Protein AF-A0A848Y4Q0-F1 (afdb_monomer_lite)

Structure (mmCIF, N/CA/C/O backbone):
data_AF-A0A848Y4Q0-F1
#
_entry.id   AF-A0A848Y4Q0-F1
#
loop_
_atom_site.group_PDB
_atom_site.id
_atom_site.type_symbol
_atom_site.label_atom_id
_atom_site.label_alt_id
_atom_site.label_comp_id
_atom_site.label_asym_id
_atom_site.label_entity_id
_atom_site.label_seq_id
_atom_site.pdbx_PDB_ins_code
_atom_site.Cartn_x
_atom_site.Cartn_y
_atom_site.Cartn_z
_atom_site.occupancy
_atom_site.B_iso_or_equiv
_atom_site.auth_seq_id
_atom_site.auth_comp_id
_atom_site.auth_asym_id
_atom_site.auth_atom_id
_atom_site.pdbx_PDB_model_num
ATOM 1 N N . VAL A 1 1 ? 7.703 8.835 -7.894 1.00 60.94 1 VAL A N 1
ATOM 2 C CA . VAL A 1 1 ? 8.134 8.815 -6.470 1.00 60.94 1 VAL A CA 1
ATOM 3 C C . VAL A 1 1 ? 9.208 7.751 -6.282 1.00 60.94 1 VAL A C 1
ATOM 5 O O . VAL A 1 1 ? 8.881 6.569 -6.240 1.00 60.94 1 VAL A O 1
ATOM 8 N N . LYS A 1 2 ? 10.488 8.142 -6.221 1.00 61.88 2 LYS A N 1
ATOM 9 C CA . LYS A 1 2 ? 11.611 7.185 -6.144 1.00 61.88 2 LYS A CA 1
ATOM 10 C C . LYS A 1 2 ? 11.578 6.326 -4.879 1.00 61.88 2 LYS A C 1
ATOM 12 O O . LYS A 1 2 ? 11.834 5.130 -4.949 1.00 61.88 2 LYS A O 1
ATOM 17 N N . GLU A 1 3 ? 11.195 6.904 -3.746 1.00 69.50 3 GLU A N 1
ATOM 18 C CA . GLU A 1 3 ? 11.172 6.192 -2.464 1.00 69.50 3 GLU A CA 1
ATOM 19 C C . GLU A 1 3 ? 10.126 5.077 -2.404 1.00 69.50 3 GLU A C 1
ATOM 21 O O . GLU A 1 3 ? 10.366 4.042 -1.791 1.00 69.50 3 GLU A O 1
ATOM 26 N N . LEU A 1 4 ? 8.976 5.251 -3.063 1.00 73.69 4 LEU A N 1
ATOM 27 C CA . LEU A 1 4 ? 7.893 4.269 -3.023 1.00 73.69 4 LEU A CA 1
ATOM 28 C C . LEU A 1 4 ? 8.262 2.981 -3.772 1.00 73.69 4 LEU A C 1
ATOM 30 O O . LEU A 1 4 ? 7.858 1.903 -3.348 1.00 73.69 4 LEU A O 1
ATOM 34 N N . ARG A 1 5 ? 9.079 3.067 -4.834 1.00 69.00 5 ARG A N 1
ATOM 35 C CA . ARG A 1 5 ? 9.498 1.892 -5.626 1.00 69.00 5 ARG A CA 1
ATOM 36 C C . ARG A 1 5 ? 10.371 0.908 -4.836 1.00 69.00 5 ARG A C 1
ATOM 38 O O . ARG A 1 5 ? 10.415 -0.269 -5.187 1.00 69.00 5 ARG A O 1
ATOM 45 N N . ASN A 1 6 ? 11.078 1.405 -3.818 1.00 75.31 6 ASN A N 1
ATOM 46 C CA . ASN A 1 6 ? 12.032 0.640 -3.010 1.00 75.31 6 ASN A CA 1
ATOM 47 C C . ASN A 1 6 ? 11.420 0.124 -1.698 1.00 75.31 6 ASN A C 1
ATOM 49 O O . ASN A 1 6 ? 12.061 -0.647 -0.989 1.00 75.31 6 ASN A O 1
ATOM 53 N N . ARG A 1 7 ? 10.199 0.546 -1.346 1.00 76.12 7 ARG A N 1
ATOM 54 C CA . ARG A 1 7 ? 9.542 0.127 -0.102 1.00 76.12 7 ARG A CA 1
ATOM 55 C C . ARG A 1 7 ? 8.868 -1.235 -0.266 1.00 76.12 7 ARG A C 1
ATOM 57 O O . ARG A 1 7 ? 8.321 -1.555 -1.320 1.00 76.12 7 ARG A O 1
ATOM 64 N N . ASN A 1 8 ? 8.866 -2.017 0.814 1.00 81.62 8 ASN A N 1
ATOM 65 C CA . ASN A 1 8 ? 8.074 -3.239 0.900 1.00 81.62 8 ASN A CA 1
ATOM 66 C C . ASN A 1 8 ? 6.581 -2.864 1.000 1.00 81.62 8 ASN A C 1
ATOM 68 O O . ASN A 1 8 ? 6.163 -2.185 1.941 1.00 81.62 8 ASN A O 1
ATOM 72 N N . ALA A 1 9 ? 5.795 -3.283 0.005 1.00 80.81 9 ALA A N 1
ATOM 73 C CA . ALA A 1 9 ? 4.380 -2.941 -0.116 1.00 80.81 9 ALA A CA 1
ATOM 74 C C . ALA A 1 9 ? 3.520 -3.508 1.026 1.00 80.81 9 ALA A C 1
ATOM 76 O O . ALA A 1 9 ? 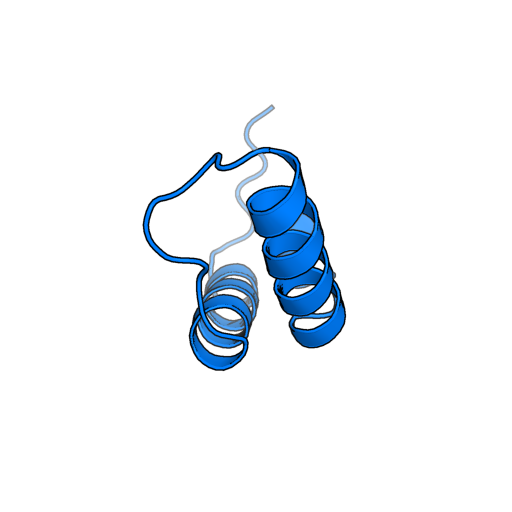2.574 -2.847 1.453 1.00 80.81 9 ALA A O 1
ATOM 77 N N . GLU A 1 10 ? 3.856 -4.694 1.537 1.00 81.38 10 GLU A N 1
ATOM 78 C CA . GLU A 1 10 ? 3.132 -5.337 2.638 1.00 81.38 10 GLU A CA 1
ATOM 79 C C . GLU A 1 10 ? 3.350 -4.575 3.944 1.00 81.38 10 GLU A C 1
ATOM 81 O O . GLU A 1 10 ? 2.385 -4.191 4.607 1.00 81.38 10 GLU A O 1
ATOM 86 N N . ASN A 1 11 ? 4.607 -4.244 4.254 1.00 86.31 11 ASN A N 1
ATOM 87 C CA . ASN A 1 11 ? 4.941 -3.454 5.441 1.00 86.31 11 ASN A CA 1
ATOM 88 C C . ASN A 1 11 ? 4.298 -2.061 5.395 1.00 86.31 11 ASN A C 1
ATOM 90 O O . ASN A 1 11 ? 3.834 -1.551 6.416 1.00 86.31 11 ASN A O 1
ATOM 94 N N . LEU A 1 12 ? 4.244 -1.441 4.210 1.00 84.69 12 LEU A N 1
ATOM 95 C CA . LEU A 1 12 ? 3.619 -0.132 4.034 1.00 84.69 12 LEU A CA 1
ATOM 96 C C . LEU A 1 12 ? 2.098 -0.193 4.225 1.00 84.69 12 LEU A C 1
ATOM 98 O O . LEU A 1 12 ? 1.543 0.676 4.893 1.00 84.69 12 LEU A O 1
ATOM 102 N N . ALA A 1 13 ? 1.432 -1.217 3.687 1.00 86.31 13 ALA A N 1
ATOM 103 C CA . ALA A 1 13 ? -0.005 -1.407 3.866 1.00 86.31 13 ALA A CA 1
ATOM 104 C C . ALA A 1 13 ? -0.369 -1.677 5.336 1.00 86.31 13 ALA A C 1
ATOM 106 O O . ALA A 1 13 ? -1.304 -1.066 5.854 1.00 86.31 13 ALA A O 1
ATOM 107 N N . ALA A 1 14 ? 0.409 -2.517 6.028 1.00 87.56 14 ALA A N 1
ATOM 108 C CA . ALA A 1 14 ? 0.227 -2.786 7.455 1.00 87.56 14 ALA A CA 1
ATOM 109 C C . ALA A 1 14 ? 0.374 -1.507 8.296 1.00 87.56 14 ALA A C 1
ATOM 111 O O . ALA A 1 14 ? -0.496 -1.187 9.107 1.00 87.56 14 ALA A O 1
ATOM 112 N N . LYS A 1 15 ? 1.422 -0.711 8.039 1.00 87.31 15 LYS A N 1
ATOM 113 C CA . LYS A 1 15 ? 1.625 0.573 8.726 1.00 87.31 15 LYS A CA 1
ATOM 114 C C . LYS A 1 15 ? 0.542 1.598 8.402 1.00 87.31 15 LYS A C 1
ATOM 116 O O . LYS A 1 15 ? 0.117 2.325 9.296 1.00 87.31 15 LYS A O 1
ATOM 121 N N . MET A 1 16 ? 0.064 1.656 7.159 1.00 84.75 16 MET A N 1
ATOM 122 C CA . MET A 1 16 ? -1.068 2.514 6.793 1.00 84.75 16 MET A CA 1
ATOM 12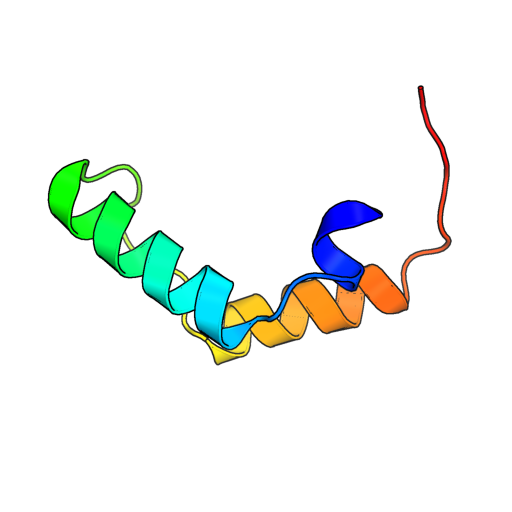3 C C . MET A 1 16 ? -2.342 2.113 7.545 1.00 84.75 16 MET A C 1
ATOM 125 O O . MET A 1 16 ? -3.072 2.998 7.988 1.00 84.75 16 MET A O 1
ATOM 129 N N . ALA A 1 17 ? -2.586 0.815 7.743 1.00 86.38 17 ALA A N 1
ATOM 130 C CA . ALA A 1 17 ? -3.719 0.326 8.525 1.00 86.38 17 ALA A CA 1
ATOM 131 C C . ALA A 1 17 ? -3.601 0.689 10.013 1.00 86.38 17 ALA A C 1
ATOM 133 O O . ALA A 1 17 ? -4.543 1.263 10.559 1.00 86.38 17 ALA A O 1
ATOM 134 N N . GLU A 1 18 ? -2.446 0.442 10.643 1.00 86.88 18 GLU A N 1
ATOM 135 C CA . GLU A 1 18 ? -2.182 0.832 12.040 1.00 86.88 18 GLU A CA 1
ATOM 136 C C . GLU A 1 18 ? -2.384 2.338 12.260 1.00 86.88 18 GLU A C 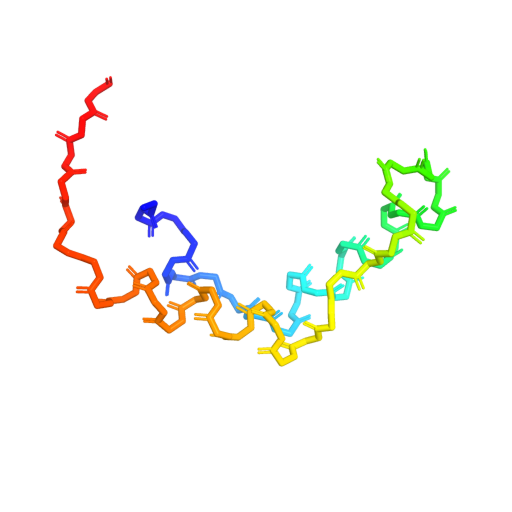1
ATOM 138 O O . GLU A 1 18 ? -3.112 2.762 13.159 1.00 86.88 18 GLU A O 1
ATOM 143 N N . VAL A 1 19 ? -1.760 3.168 11.418 1.00 88.88 19 VAL A N 1
ATOM 144 C CA . VAL A 1 19 ? -1.828 4.628 11.560 1.00 88.88 19 VAL A CA 1
ATOM 145 C C . VAL A 1 19 ? -3.248 5.128 11.319 1.00 88.88 19 VAL A C 1
ATOM 147 O O . VAL A 1 19 ? -3.706 6.028 12.024 1.00 88.88 19 VAL A O 1
ATOM 150 N N . ASN A 1 20 ? -3.970 4.548 10.360 1.00 87.38 20 ASN A N 1
ATOM 151 C CA . ASN A 1 20 ? -5.349 4.938 10.104 1.00 87.38 20 ASN A CA 1
ATOM 152 C C . ASN A 1 20 ? -6.307 4.492 11.215 1.00 87.38 20 ASN A C 1
ATOM 154 O O . ASN A 1 20 ? -7.261 5.211 11.499 1.00 87.38 20 ASN A O 1
ATOM 158 N N . ALA A 1 21 ? -6.044 3.361 11.872 1.00 85.44 21 ALA A N 1
ATOM 159 C CA . ALA A 1 21 ? -6.799 2.936 13.047 1.00 85.44 21 ALA A CA 1
ATOM 160 C C . ALA A 1 21 ? -6.597 3.905 14.224 1.00 85.44 21 ALA A C 1
ATOM 162 O O . ALA A 1 21 ? -7.565 4.279 14.882 1.00 85.44 21 ALA A O 1
ATOM 163 N N . ALA A 1 22 ? -5.362 4.371 14.439 1.00 88.75 22 ALA A N 1
ATOM 164 C CA . ALA A 1 22 ? -5.039 5.304 15.517 1.00 88.75 22 ALA A CA 1
ATOM 165 C C . ALA A 1 22 ? -5.509 6.744 15.245 1.00 88.75 22 ALA A C 1
ATOM 167 O O . ALA A 1 22 ? -5.939 7.440 16.161 1.00 88.75 22 ALA A O 1
ATOM 168 N N . LYS A 1 23 ? -5.399 7.212 13.995 1.00 88.44 23 LYS A N 1
ATOM 169 C CA . LYS A 1 23 ? -5.572 8.633 13.643 1.00 88.44 23 LYS A CA 1
ATOM 170 C C . LYS A 1 23 ? -6.781 8.944 12.757 1.00 88.44 23 LYS A C 1
ATOM 172 O O . LYS A 1 23 ? -7.052 10.119 12.538 1.00 88.44 23 LYS A O 1
ATOM 177 N N . LYS A 1 24 ? -7.485 7.937 12.222 1.00 84.38 24 LYS A N 1
ATOM 178 C CA . LYS A 1 24 ? -8.614 8.089 11.275 1.00 84.38 24 LYS A CA 1
ATOM 179 C C . LYS A 1 24 ? -8.340 9.102 10.149 1.00 84.38 24 LYS A C 1
ATOM 181 O O . LYS A 1 24 ? -9.147 9.982 9.872 1.00 84.38 24 LYS A O 1
ATOM 186 N N . LEU A 1 25 ? -7.195 8.970 9.480 1.00 83.31 25 LEU A N 1
ATOM 187 C CA . LEU A 1 25 ? -6.767 9.897 8.421 1.00 83.31 25 LEU A CA 1
ATOM 188 C C . LEU A 1 25 ? -7.520 9.695 7.096 1.00 83.31 25 LEU A C 1
ATOM 190 O O . LEU A 1 25 ? -7.605 10.606 6.280 1.00 83.31 25 LEU A O 1
ATOM 194 N N . THR A 1 26 ? -8.049 8.497 6.855 1.00 78.19 26 TH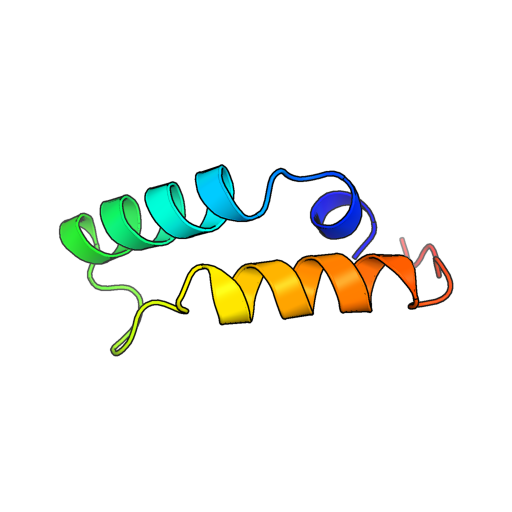R A N 1
ATOM 195 C CA . THR A 1 26 ? -8.694 8.093 5.603 1.00 78.19 26 THR A CA 1
ATOM 196 C C . THR A 1 26 ? -9.907 7.208 5.885 1.00 78.19 26 THR A C 1
ATOM 198 O O . THR A 1 26 ? -9.897 6.365 6.784 1.00 78.19 26 THR A O 1
ATOM 201 N N . ARG A 1 27 ? -10.973 7.381 5.095 1.00 81.62 27 ARG A N 1
ATOM 202 C CA . ARG A 1 27 ? -12.216 6.590 5.210 1.00 81.62 27 ARG A CA 1
ATOM 203 C C . ARG A 1 27 ? -12.035 5.124 4.814 1.00 81.62 27 ARG A C 1
ATOM 205 O O . A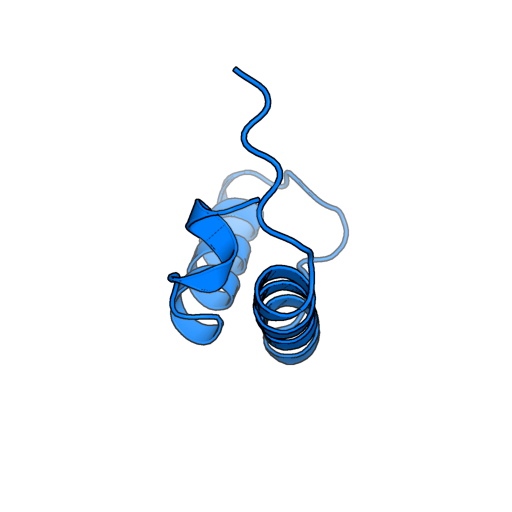RG A 1 27 ? -12.791 4.273 5.268 1.00 81.62 27 ARG A O 1
ATOM 212 N N . THR A 1 28 ? -11.048 4.824 3.975 1.00 79.00 28 THR A N 1
ATOM 213 C CA . THR A 1 28 ? -10.739 3.463 3.537 1.00 79.00 28 THR A CA 1
ATOM 214 C C . THR A 1 28 ? -9.236 3.326 3.390 1.00 79.00 28 THR A C 1
ATOM 216 O O . THR A 1 28 ? -8.616 4.053 2.614 1.00 79.00 28 THR A O 1
ATOM 219 N N . VAL A 1 29 ? -8.655 2.388 4.136 1.00 81.62 29 VAL A N 1
ATOM 220 C CA . VAL A 1 29 ? -7.232 2.070 4.022 1.00 81.62 29 VAL A CA 1
ATOM 221 C C . VAL A 1 29 ? -7.010 1.318 2.708 1.00 81.62 29 VAL A C 1
ATOM 223 O O . VAL A 1 29 ? -7.746 0.367 2.425 1.00 81.62 29 VAL A O 1
ATOM 226 N N . PRO A 1 30 ? -6.020 1.707 1.890 1.00 82.25 30 PRO A N 1
ATOM 227 C CA . PRO A 1 30 ? -5.679 0.957 0.692 1.00 82.25 30 PRO A CA 1
ATOM 228 C C . PRO A 1 30 ? -5.246 -0.469 1.061 1.00 82.25 30 PRO A C 1
ATOM 230 O O . PRO A 1 30 ? -4.409 -0.677 1.935 1.00 82.25 30 PRO A O 1
ATOM 233 N N . SER A 1 31 ? -5.811 -1.462 0.372 1.00 85.44 31 SER A N 1
ATOM 234 C CA . SER A 1 31 ? -5.422 -2.865 0.550 1.00 85.44 31 SER A CA 1
ATOM 235 C C . SER A 1 31 ? -3.960 -3.101 0.152 1.00 85.44 31 SER A C 1
ATOM 237 O O . SER A 1 31 ? -3.424 -2.389 -0.703 1.00 85.44 31 SER A O 1
ATOM 239 N N . ALA A 1 32 ? -3.334 -4.159 0.678 1.00 83.56 32 ALA A N 1
ATOM 240 C CA . ALA A 1 32 ? -1.974 -4.555 0.294 1.00 83.56 32 ALA A CA 1
ATOM 241 C C . ALA A 1 32 ? -1.804 -4.701 -1.230 1.00 83.56 32 ALA A C 1
ATOM 243 O O . ALA A 1 32 ? -0.781 -4.304 -1.782 1.00 83.56 32 ALA A O 1
ATOM 244 N N . LYS A 1 33 ? -2.841 -5.166 -1.941 1.00 84.38 33 LYS A N 1
ATOM 245 C CA . LYS A 1 33 ? -2.850 -5.282 -3.409 1.00 84.38 33 LYS A CA 1
ATOM 246 C C . LYS A 1 33 ? -2.829 -3.919 -4.107 1.00 84.38 33 LYS A C 1
ATOM 248 O O . LYS A 1 33 ? -2.167 -3.756 -5.132 1.00 84.38 33 LYS A O 1
ATOM 253 N N . THR A 1 34 ? -3.532 -2.934 -3.550 1.00 85.19 34 THR A N 1
ATOM 254 C CA . THR A 1 34 ? -3.522 -1.547 -4.035 1.00 85.19 34 THR A CA 1
ATOM 255 C C . THR A 1 34 ? -2.147 -0.915 -3.827 1.00 85.19 34 THR A C 1
ATOM 257 O O . THR A 1 34 ? -1.593 -0.339 -4.762 1.00 85.19 34 THR A O 1
ATOM 260 N N . VAL A 1 35 ? -1.557 -1.093 -2.642 1.00 84.81 35 VAL A N 1
ATOM 261 C CA . VAL A 1 35 ? -0.210 -0.592 -2.332 1.00 84.81 35 VAL A CA 1
ATOM 262 C C . VAL A 1 35 ? 0.845 -1.278 -3.208 1.00 84.81 35 VAL A C 1
ATOM 264 O O . VAL A 1 35 ? 1.712 -0.605 -3.760 1.00 84.81 35 VAL A O 1
ATOM 267 N N . ALA A 1 36 ? 0.732 -2.587 -3.443 1.00 85.44 36 ALA A N 1
ATOM 268 C CA . ALA A 1 36 ? 1.606 -3.317 -4.361 1.00 85.44 36 ALA A CA 1
ATOM 269 C C . ALA A 1 36 ? 1.504 -2.794 -5.802 1.00 85.44 36 ALA A C 1
ATOM 271 O O . ALA A 1 36 ? 2.530 -2.612 -6.460 1.00 85.44 36 ALA A O 1
ATOM 272 N N . LYS A 1 37 ? 0.291 -2.470 -6.277 1.00 86.38 37 LYS A N 1
ATOM 273 C CA . LYS A 1 37 ? 0.092 -1.789 -7.567 1.00 86.38 37 LYS A CA 1
ATOM 274 C C . LYS A 1 37 ? 0.789 -0.431 -7.610 1.00 86.38 37 LYS A C 1
ATOM 276 O O . LYS A 1 37 ? 1.391 -0.112 -8.630 1.00 86.38 37 LYS A O 1
ATOM 281 N N . TRP A 1 38 ? 0.748 0.354 -6.534 1.00 85.56 38 TRP A N 1
ATOM 282 C CA . TRP A 1 38 ? 1.457 1.636 -6.473 1.00 85.56 38 TRP A CA 1
ATOM 283 C C . TRP A 1 38 ? 2.972 1.464 -6.528 1.00 85.56 38 TRP A C 1
ATOM 285 O O . TRP A 1 38 ? 3.635 2.200 -7.251 1.00 85.56 38 TRP A O 1
ATOM 295 N N . VAL A 1 39 ? 3.519 0.473 -5.820 1.00 83.12 39 VAL A N 1
ATOM 296 C CA . VAL A 1 39 ? 4.955 0.156 -5.862 1.00 83.12 39 VAL A CA 1
ATOM 297 C C . VAL A 1 39 ? 5.367 -0.327 -7.255 1.00 83.12 39 VAL A C 1
ATOM 299 O O . VAL A 1 39 ? 6.392 0.113 -7.771 1.00 83.12 39 VAL A O 1
ATOM 302 N N . ALA A 1 40 ? 4.564 -1.180 -7.897 1.00 84.94 40 ALA A N 1
ATOM 303 C CA . ALA A 1 40 ? 4.808 -1.640 -9.264 1.00 84.94 40 ALA A CA 1
ATOM 304 C C . ALA A 1 40 ? 4.765 -0.481 -10.270 1.00 84.94 40 ALA A C 1
ATOM 306 O O . ALA A 1 40 ? 5.693 -0.319 -11.057 1.00 84.94 40 ALA A O 1
ATOM 307 N N . HIS A 1 41 ? 3.750 0.379 -10.184 1.00 82.19 41 HIS A N 1
ATOM 308 C CA . HIS A 1 41 ? 3.635 1.571 -11.023 1.00 82.19 41 HIS A CA 1
ATOM 309 C C . HIS A 1 41 ? 4.788 2.562 -10.772 1.00 82.19 41 HIS A C 1
ATOM 311 O O . HIS A 1 41 ? 5.333 3.150 -11.700 1.00 82.19 41 HIS A O 1
ATOM 317 N N . ALA A 1 42 ? 5.249 2.697 -9.526 1.00 81.12 42 ALA A N 1
ATOM 318 C CA . ALA A 1 42 ? 6.412 3.519 -9.193 1.00 81.12 42 ALA A CA 1
ATOM 319 C C . ALA A 1 42 ? 7.736 2.972 -9.761 1.00 81.12 42 ALA A C 1
ATOM 321 O O . ALA A 1 42 ? 8.694 3.734 -9.891 1.00 81.12 42 ALA A O 1
ATOM 322 N N . LYS A 1 43 ? 7.815 1.675 -10.092 1.00 76.62 43 LYS A N 1
ATOM 323 C CA . LYS A 1 43 ? 8.967 1.085 -10.795 1.00 76.62 43 LYS A CA 1
ATOM 324 C C . LYS A 1 43 ? 8.939 1.365 -12.297 1.00 76.62 43 LYS A C 1
ATOM 326 O O . LYS A 1 43 ? 10.014 1.463 -12.881 1.00 76.62 43 LYS A O 1
ATOM 331 N N . THR A 1 44 ? 7.748 1.471 -12.892 1.00 79.88 44 THR A N 1
ATOM 332 C CA . THR A 1 44 ? 7.562 1.723 -14.330 1.00 79.88 44 THR A CA 1
ATOM 333 C C . THR A 1 44 ? 7.585 3.203 -14.686 1.00 79.88 44 THR A C 1
ATOM 335 O O . THR A 1 44 ? 7.825 3.534 -15.840 1.00 79.88 44 THR A O 1
ATOM 338 N N . LEU A 1 45 ? 7.319 4.096 -13.727 1.00 73.69 45 LEU A N 1
ATOM 339 C CA . LEU A 1 45 ? 7.502 5.527 -13.944 1.00 73.69 45 LEU A CA 1
ATOM 340 C C . LEU A 1 45 ? 8.984 5.829 -14.159 1.00 73.69 45 LEU A C 1
ATOM 342 O O . LEU A 1 45 ? 9.821 5.492 -13.312 1.0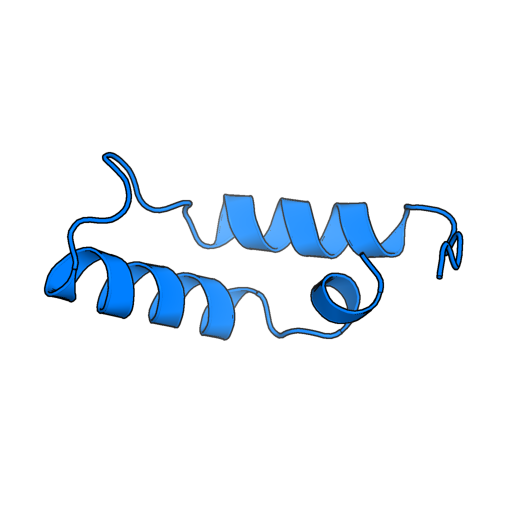0 73.69 45 LEU A O 1
ATOM 346 N N . ASP A 1 46 ? 9.271 6.512 -15.266 1.00 64.00 46 ASP A N 1
ATOM 347 C CA . ASP A 1 46 ? 10.585 7.076 -15.520 1.00 64.00 46 ASP A CA 1
ATOM 348 C C . ASP A 1 46 ? 10.947 7.994 -14.355 1.00 64.00 46 ASP A C 1
ATOM 350 O O . ASP A 1 46 ? 10.112 8.745 -13.833 1.00 64.00 46 ASP A O 1
ATOM 354 N N . ALA A 1 47 ? 12.158 7.833 -13.841 1.00 60.75 47 ALA A N 1
ATOM 355 C CA . ALA A 1 47 ? 12.513 8.341 -12.532 1.00 60.75 47 ALA A CA 1
ATOM 356 C C . ALA A 1 47 ? 12.883 9.826 -12.625 1.00 60.75 47 ALA A C 1
ATOM 358 O O . ALA A 1 47 ? 14.015 10.197 -12.319 1.00 60.75 47 ALA A O 1
ATOM 359 N N . VAL A 1 48 ? 11.925 10.663 -13.033 1.00 58.56 48 VAL A N 1
ATOM 360 C CA . VAL A 1 48 ? 12.067 12.116 -13.116 1.00 58.56 48 VAL A CA 1
ATOM 361 C C . VAL A 1 48 ? 12.409 12.631 -11.720 1.00 58.56 48 VAL A C 1
ATOM 363 O O . VAL A 1 48 ? 11.608 12.562 -10.784 1.00 58.56 48 VAL A O 1
ATOM 366 N N . ILE A 1 49 ? 13.662 13.055 -11.563 1.00 53.06 49 ILE A N 1
ATOM 367 C CA . ILE A 1 49 ? 14.123 13.821 -10.411 1.00 53.06 49 ILE A CA 1
ATOM 368 C C . ILE A 1 49 ? 13.617 15.237 -10.650 1.00 53.06 49 ILE A C 1
ATOM 370 O O . ILE A 1 49 ? 14.209 15.979 -11.425 1.00 53.06 49 ILE A O 1
ATOM 374 N N . THR A 1 50 ? 12.515 15.606 -10.017 1.00 50.91 50 THR A N 1
ATOM 375 C CA . THR A 1 50 ? 12.181 17.017 -9.803 1.00 50.91 50 THR A CA 1
ATOM 376 C C . THR A 1 50 ? 12.514 17.338 -8.355 1.00 50.91 50 THR A C 1
ATOM 378 O O . THR A 1 50 ? 12.034 16.637 -7.460 1.00 50.91 50 THR A O 1
ATOM 381 N N . HIS A 1 51 ? 13.426 18.303 -8.190 1.00 51.22 51 HIS A N 1
ATOM 382 C CA . HIS A 1 51 ? 13.939 18.821 -6.920 1.00 51.22 51 HIS A CA 1
ATOM 383 C C . HIS A 1 51 ? 12.841 19.430 -6.050 1.00 51.22 51 HIS A C 1
ATOM 385 O O . HIS A 1 51 ? 11.907 20.034 -6.625 1.00 51.22 51 HIS A O 1
#

pLDDT: mean 78.64, std 10.27, range [50.91, 88.88]

Secondary structure (DSSP, 8-state):
-HHHHTS-HHHHHHHHHHHHHHH---SSPPPHHHHHHHHHHHHHS------

Foldseek 3Di:
DQVLLPDDLVVVLVVQVVCCVVPVPDPDRDDSVRSVVVNVVSVVPDPDDDD

Sequence (51 aa):
VKELRNRNAENLAAKMAEVNAAKKLTRTVPSAKTVAKWVAHAKTLDAVITH

Radius of gyration: 12.22 Å; chains: 1; bounding box: 26×24×31 Å